Protein AF-A0A849H520-F1 (afdb_monomer_lite)

Structure (mmCIF, N/CA/C/O backbone):
data_AF-A0A849H520-F1
#
_entry.id   AF-A0A849H520-F1
#
loop_
_atom_site.group_PDB
_atom_site.id
_atom_site.type_symbol
_atom_site.label_atom_id
_atom_site.label_alt_id
_atom_site.label_comp_id
_atom_site.label_asym_id
_atom_site.label_entity_id
_atom_site.label_seq_id
_atom_site.pdbx_PDB_ins_code
_atom_site.Cartn_x
_atom_site.Cartn_y
_atom_site.Cartn_z
_atom_site.occupancy
_atom_site.B_iso_or_equiv
_atom_site.auth_seq_id
_atom_site.auth_comp_id
_atom_site.auth_asym_id
_atom_site.auth_atom_id
_atom_site.pdbx_PDB_model_num
ATOM 1 N N . MET A 1 1 ? 13.071 -22.993 13.156 1.00 39.66 1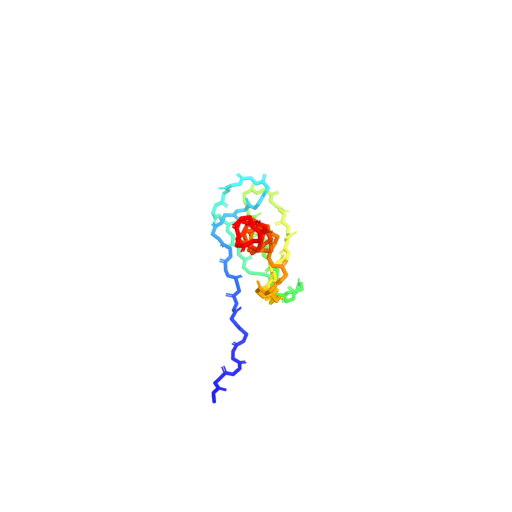 MET A N 1
ATOM 2 C CA . MET A 1 1 ? 11.917 -22.122 12.850 1.00 39.66 1 MET A CA 1
ATOM 3 C C . MET A 1 1 ? 12.290 -21.346 11.605 1.00 39.66 1 MET A C 1
ATOM 5 O O . MET A 1 1 ? 13.307 -20.672 11.646 1.00 39.66 1 MET A O 1
ATOM 9 N N . SER A 1 2 ? 11.600 -21.559 10.484 1.00 48.03 2 SER A N 1
ATOM 10 C CA . SER A 1 2 ? 11.989 -20.961 9.202 1.00 48.03 2 SER A CA 1
ATOM 11 C C . SER A 1 2 ? 11.810 -19.447 9.240 1.00 48.03 2 SER A C 1
ATOM 13 O O . SER A 1 2 ? 10.687 -18.963 9.366 1.00 48.03 2 SER A O 1
ATOM 15 N N . ASP A 1 3 ? 12.916 -18.717 9.106 1.00 56.84 3 ASP A N 1
ATOM 16 C CA . ASP A 1 3 ? 12.947 -17.281 8.818 1.00 56.84 3 ASP A CA 1
ATOM 17 C C . ASP A 1 3 ? 12.663 -17.063 7.323 1.00 56.84 3 ASP A C 1
ATOM 19 O O . ASP A 1 3 ? 13.467 -16.526 6.569 1.00 56.84 3 ASP A O 1
ATOM 23 N N . SER A 1 4 ? 11.528 -17.575 6.840 1.00 54.47 4 SER A N 1
ATOM 24 C CA . SER A 1 4 ? 10.999 -17.063 5.582 1.00 54.47 4 SER A CA 1
ATOM 25 C C . SER A 1 4 ? 10.392 -15.707 5.920 1.00 54.47 4 SER A C 1
ATOM 27 O O . SER A 1 4 ? 9.476 -15.662 6.753 1.00 54.47 4 SER A O 1
ATOM 29 N N . PRO A 1 5 ? 10.873 -14.603 5.318 1.00 59.12 5 PRO A N 1
ATOM 30 C CA . PRO A 1 5 ? 10.200 -13.330 5.469 1.00 59.12 5 PRO A CA 1
ATOM 31 C C . PRO A 1 5 ? 8.758 -13.567 5.059 1.00 59.12 5 PRO A C 1
ATOM 33 O O . PRO A 1 5 ? 8.499 -14.084 3.971 1.00 59.12 5 PRO A O 1
ATOM 36 N N . ARG A 1 6 ? 7.822 -13.252 5.954 1.00 57.94 6 ARG A N 1
ATOM 37 C CA . ARG A 1 6 ? 6.404 -13.260 5.607 1.00 57.94 6 ARG A CA 1
ATOM 38 C C . ARG A 1 6 ? 6.239 -12.222 4.502 1.00 57.94 6 ARG A C 1
ATOM 40 O O . ARG A 1 6 ? 6.219 -11.028 4.786 1.00 57.94 6 ARG A O 1
ATOM 47 N N . ALA A 1 7 ? 6.228 -12.671 3.250 1.00 64.94 7 ALA A N 1
ATOM 48 C CA . ALA A 1 7 ? 6.031 -11.798 2.110 1.00 64.94 7 ALA A CA 1
ATOM 49 C C . ALA A 1 7 ? 4.625 -11.210 2.229 1.00 64.94 7 ALA A C 1
ATOM 51 O O . ALA A 1 7 ? 3.637 -11.944 2.272 1.00 64.94 7 ALA A O 1
ATOM 52 N N . SER A 1 8 ? 4.542 -9.888 2.342 1.00 80.19 8 SER A N 1
ATOM 53 C CA . SER A 1 8 ? 3.258 -9.203 2.303 1.00 80.19 8 SER A CA 1
ATOM 54 C C . SER A 1 8 ? 2.817 -9.155 0.846 1.00 80.19 8 SER A C 1
ATOM 56 O O . SER A 1 8 ? 3.438 -8.467 0.036 1.00 80.19 8 SER A O 1
ATOM 58 N N . THR A 1 9 ? 1.799 -9.945 0.510 1.00 88.06 9 THR A N 1
ATOM 59 C CA . THR A 1 9 ? 1.209 -9.970 -0.832 1.00 88.06 9 THR A CA 1
ATOM 60 C C . THR A 1 9 ? 0.032 -8.992 -0.853 1.00 88.06 9 THR A C 1
ATOM 62 O O . THR A 1 9 ? -0.950 -9.239 -0.150 1.00 88.06 9 THR A O 1
ATOM 65 N N . PRO A 1 10 ? 0.119 -7.861 -1.576 1.00 93.19 10 PRO A N 1
ATOM 66 C CA . PRO A 1 10 ? -1.019 -6.974 -1.778 1.00 93.19 10 PRO A CA 1
ATOM 67 C C . PRO A 1 10 ? -2.055 -7.639 -2.694 1.00 93.19 10 PRO A C 1
ATOM 69 O O . PRO A 1 10 ? -1.691 -8.307 -3.655 1.00 93.19 10 PRO A O 1
ATOM 72 N N . TYR A 1 11 ? -3.341 -7.423 -2.410 1.00 95.56 11 TYR A N 1
ATOM 73 C CA . TYR A 1 11 ? -4.438 -7.886 -3.272 1.00 95.56 11 TYR A CA 1
ATOM 74 C C . TYR A 1 11 ? -4.898 -6.817 -4.275 1.00 95.56 11 TYR A C 1
ATOM 76 O O . TYR A 1 11 ? -5.332 -7.158 -5.363 1.00 95.56 11 TYR A O 1
ATOM 84 N N . TYR A 1 12 ? -4.759 -5.528 -3.936 1.00 97.56 12 TYR A N 1
ATOM 85 C CA . TYR A 1 12 ? -5.220 -4.410 -4.765 1.00 97.56 12 TYR A CA 1
ATOM 86 C C . TYR A 1 12 ? -4.139 -3.341 -4.911 1.00 97.56 12 TYR A C 1
ATOM 88 O O . TYR A 1 12 ? -3.424 -3.026 -3.952 1.00 97.56 12 TYR A O 1
ATOM 96 N N . CYS A 1 13 ? -4.032 -2.751 -6.102 1.00 97.56 13 CYS A N 1
ATOM 97 C CA . CYS A 1 13 ? -3.158 -1.613 -6.350 1.00 97.56 13 CYS A CA 1
ATOM 98 C C . CYS A 1 13 ? -3.621 -0.409 -5.510 1.00 97.56 13 CYS A C 1
ATOM 100 O O . CYS A 1 13 ? -4.756 0.040 -5.686 1.00 97.56 13 CYS A O 1
ATOM 102 N N . PRO A 1 14 ? -2.755 0.204 -4.680 1.00 97.19 14 PRO A N 1
ATOM 103 C CA . PRO A 1 14 ? 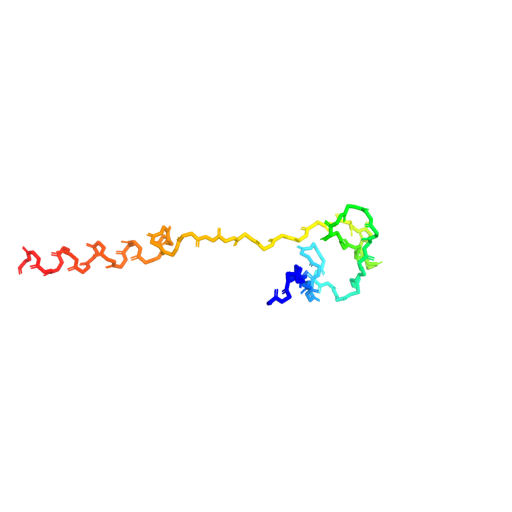-3.144 1.351 -3.854 1.00 97.19 14 PRO A CA 1
ATOM 104 C C . PRO A 1 14 ? -3.443 2.621 -4.670 1.00 97.19 14 PRO A C 1
ATOM 106 O O . PRO A 1 14 ? -3.891 3.615 -4.106 1.00 97.19 14 PRO A O 1
ATOM 109 N N . PHE A 1 15 ? -3.189 2.607 -5.984 1.00 97.94 15 PHE A N 1
ATOM 110 C CA . PHE A 1 15 ? -3.377 3.759 -6.866 1.00 97.94 15 PHE A CA 1
ATOM 111 C C . PHE A 1 15 ? -4.596 3.650 -7.789 1.00 97.94 15 PHE A C 1
ATOM 113 O O . PHE A 1 15 ? -5.206 4.674 -8.077 1.00 97.94 15 PHE A O 1
ATOM 120 N N . CYS A 1 16 ? -4.942 2.453 -8.278 1.00 98.19 16 CYS A N 1
ATOM 121 C CA . CYS A 1 16 ? -6.052 2.266 -9.226 1.00 98.19 16 CYS A CA 1
ATOM 122 C C . CYS A 1 16 ? -7.069 1.195 -8.815 1.00 98.19 16 CYS A C 1
ATOM 124 O O . CYS A 1 16 ? -8.015 0.975 -9.557 1.00 98.19 16 CYS A O 1
ATOM 126 N N . ALA A 1 17 ? -6.884 0.547 -7.659 1.00 98.00 17 ALA A N 1
ATOM 127 C CA . ALA A 1 17 ? -7.750 -0.513 -7.134 1.00 98.00 17 ALA A CA 1
ATOM 128 C C . ALA A 1 17 ? -7.867 -1.787 -8.000 1.00 98.00 17 ALA A C 1
ATOM 130 O O . ALA A 1 17 ? -8.693 -2.640 -7.705 1.00 98.00 17 ALA A O 1
ATOM 131 N N . GLU A 1 18 ? -7.012 -1.950 -9.011 1.00 98.44 18 GLU A N 1
ATOM 132 C CA . GLU A 1 18 ? -6.936 -3.170 -9.828 1.00 98.44 18 GLU A CA 1
ATOM 133 C C . GLU A 1 18 ? -6.122 -4.274 -9.141 1.00 98.44 18 GLU A C 1
ATOM 135 O O . GLU A 1 18 ? -5.238 -3.994 -8.325 1.00 98.44 18 GLU A O 1
ATOM 140 N N . GLU A 1 19 ? -6.386 -5.523 -9.519 1.00 97.94 19 GLU A N 1
ATOM 141 C CA . GLU A 1 19 ? -5.791 -6.729 -8.916 1.00 97.94 19 GLU A CA 1
ATOM 142 C C . GLU A 1 19 ? -4.607 -7.301 -9.723 1.00 97.94 19 GLU A C 1
ATOM 144 O O . GLU A 1 19 ? -3.935 -8.223 -9.264 1.00 97.94 19 GLU A O 1
ATOM 149 N N . ASP A 1 20 ? -4.311 -6.755 -10.912 1.00 97.50 20 ASP A N 1
ATOM 150 C CA . ASP A 1 20 ? -3.222 -7.221 -11.791 1.00 97.50 20 ASP A CA 1
ATOM 151 C C . ASP A 1 20 ? -1.840 -6.764 -11.279 1.00 97.50 20 ASP A C 1
ATOM 153 O O . ASP A 1 20 ? -1.220 -5.823 -11.799 1.00 97.50 20 ASP A O 1
ATOM 157 N N . LEU A 1 21 ? -1.407 -7.401 -10.185 1.00 97.44 21 LEU A N 1
ATOM 158 C CA . LEU A 1 21 ? -0.180 -7.132 -9.440 1.00 97.44 21 LEU A CA 1
ATOM 159 C C . LEU A 1 21 ? 0.834 -8.267 -9.594 1.00 97.44 21 LEU A C 1
ATOM 161 O O . LEU A 1 21 ? 0.515 -9.435 -9.373 1.00 97.44 21 LEU A O 1
ATOM 165 N N . TRP A 1 22 ? 2.083 -7.914 -9.891 1.00 96.00 22 TRP A N 1
ATOM 166 C CA . TRP A 1 22 ? 3.172 -8.876 -10.071 1.00 96.00 22 TRP A CA 1
ATOM 167 C C . TRP A 1 22 ? 4.398 -8.492 -9.243 1.00 96.00 22 TRP A C 1
ATO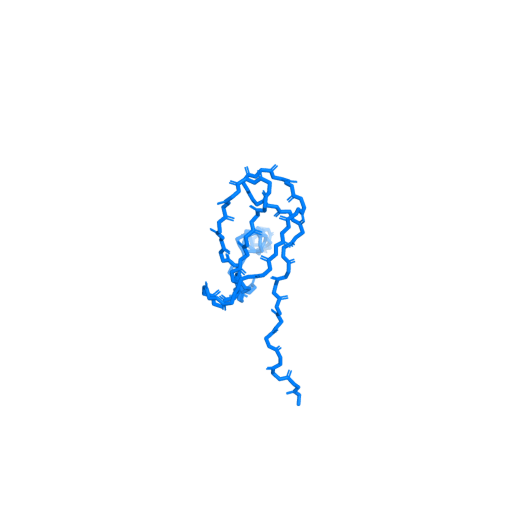M 169 O O . TRP A 1 22 ? 4.725 -7.307 -9.171 1.00 96.00 22 TRP A O 1
ATOM 179 N N . PRO A 1 23 ? 5.092 -9.458 -8.613 1.00 94.69 23 PRO A N 1
ATOM 180 C CA . PRO A 1 23 ? 6.330 -9.170 -7.905 1.00 94.69 23 PRO A CA 1
ATOM 181 C C . PRO A 1 23 ? 7.418 -8.773 -8.907 1.00 94.69 23 PRO A C 1
ATOM 183 O O . PRO A 1 23 ? 7.523 -9.366 -9.982 1.00 94.69 23 PRO A O 1
ATOM 186 N N . VAL A 1 2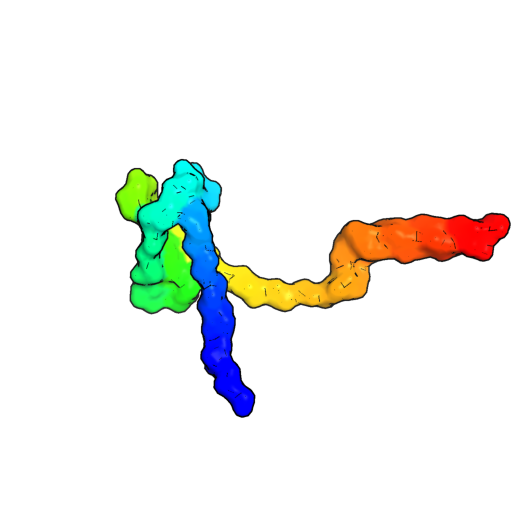4 ? 8.246 -7.798 -8.540 1.00 93.31 24 VAL A N 1
ATOM 187 C CA . VAL A 1 24 ? 9.454 -7.450 -9.303 1.00 93.31 24 VAL A CA 1
ATOM 188 C C . VAL A 1 24 ? 10.697 -7.920 -8.551 1.00 93.31 24 VAL A C 1
ATOM 190 O O . VAL A 1 24 ? 10.687 -8.000 -7.323 1.00 93.31 24 VAL A O 1
ATOM 193 N N . GLU A 1 25 ? 11.759 -8.246 -9.291 1.00 88.69 25 GLU A N 1
ATOM 194 C CA . GLU A 1 25 ? 12.996 -8.797 -8.718 1.00 88.69 25 GLU A CA 1
ATOM 195 C C . GLU A 1 25 ? 13.664 -7.800 -7.759 1.00 88.69 25 GLU A C 1
ATOM 197 O O . GLU A 1 25 ? 14.015 -8.147 -6.636 1.00 88.69 25 GLU A O 1
ATOM 202 N N . GLU A 1 26 ? 13.773 -6.535 -8.176 1.00 85.38 26 GLU A N 1
ATOM 203 C CA . GLU A 1 26 ? 14.377 -5.465 -7.386 1.00 85.38 26 GLU A CA 1
ATOM 204 C C . GLU A 1 26 ? 13.561 -4.164 -7.505 1.00 85.38 26 GLU A C 1
ATOM 206 O O . GLU A 1 26 ? 13.162 -3.789 -8.613 1.00 85.38 26 GLU A O 1
ATOM 211 N N . PRO A 1 27 ? 13.328 -3.438 -6.392 1.00 86.19 27 PRO A N 1
ATOM 212 C CA . PRO A 1 27 ? 13.792 -3.740 -5.036 1.00 86.19 27 PRO A CA 1
ATOM 213 C C . PRO A 1 27 ? 12.989 -4.862 -4.355 1.00 86.19 27 PRO A C 1
ATOM 215 O O . PRO A 1 27 ? 11.820 -5.081 -4.663 1.00 86.19 27 PRO A O 1
ATOM 218 N N . ARG A 1 28 ? 13.589 -5.547 -3.373 1.00 86.88 28 ARG A N 1
ATOM 219 C CA . ARG A 1 28 ? 12.895 -6.583 -2.586 1.00 86.88 28 ARG A CA 1
ATOM 220 C C . ARG A 1 28 ? 11.537 -6.092 -2.062 1.00 86.88 28 ARG A C 1
ATOM 222 O O . ARG A 1 28 ? 11.428 -4.998 -1.507 1.00 86.88 28 ARG A O 1
ATOM 229 N N . SER A 1 29 ? 10.521 -6.948 -2.175 1.00 90.38 29 SER A N 1
ATOM 230 C CA . SER A 1 29 ? 9.132 -6.658 -1.777 1.00 90.38 29 SER A CA 1
ATOM 231 C C . SER A 1 29 ? 8.432 -5.592 -2.630 1.00 90.38 29 SER A C 1
ATOM 233 O O . SER A 1 29 ? 7.427 -5.019 -2.193 1.00 90.38 29 SER A O 1
ATOM 235 N N . ALA A 1 30 ? 8.950 -5.304 -3.825 1.00 94.06 30 ALA A N 1
ATOM 236 C CA . ALA A 1 30 ? 8.284 -4.453 -4.793 1.00 94.06 30 ALA A CA 1
ATOM 237 C C . ALA A 1 30 ? 7.297 -5.221 -5.676 1.00 94.06 30 ALA A C 1
ATOM 239 O O . ALA A 1 30 ? 7.445 -6.415 -5.940 1.00 94.06 30 ALA A O 1
ATOM 240 N N . TRP A 1 31 ? 6.292 -4.483 -6.133 1.00 96.50 31 TRP A N 1
ATOM 241 C CA . TRP A 1 31 ? 5.189 -4.958 -6.949 1.00 96.50 31 TRP A CA 1
ATOM 242 C C . TRP A 1 31 ? 4.927 -3.972 -8.083 1.00 96.50 31 TRP A C 1
ATOM 244 O O . TRP A 1 31 ? 4.872 -2.762 -7.848 1.00 96.50 31 TRP A O 1
ATOM 254 N N . GLU A 1 32 ? 4.745 -4.483 -9.297 1.00 97.69 32 GLU A N 1
ATOM 255 C CA . GLU A 1 32 ? 4.229 -3.730 -10.439 1.00 97.69 32 GLU A CA 1
ATOM 256 C C . GLU A 1 32 ? 2.715 -3.930 -10.564 1.00 97.69 32 GLU A C 1
ATOM 258 O O . GLU A 1 32 ? 2.211 -5.041 -10.416 1.00 97.69 32 GLU A O 1
ATOM 263 N N . CYS A 1 33 ? 1.981 -2.858 -10.861 1.00 98.38 33 CYS A N 1
ATOM 264 C CA . CYS A 1 33 ? 0.601 -2.939 -11.325 1.00 98.38 33 CYS A CA 1
ATOM 265 C C . CYS A 1 33 ? 0.573 -2.793 -12.841 1.00 98.38 33 CYS A C 1
ATOM 267 O O . CYS A 1 33 ? 0.914 -1.730 -13.368 1.00 98.38 33 CYS A O 1
ATOM 269 N N . ARG A 1 34 ? 0.119 -3.827 -13.545 1.00 97.88 34 ARG A N 1
ATOM 270 C CA . ARG A 1 34 ? 0.092 -3.832 -15.015 1.00 97.88 34 ARG A CA 1
ATOM 271 C C . ARG A 1 34 ? -1.052 -3.015 -15.608 1.00 97.88 34 ARG A C 1
ATOM 273 O O . ARG A 1 34 ? -0.932 -2.547 -16.734 1.00 97.88 34 ARG A O 1
ATOM 280 N N . ALA A 1 35 ? -2.102 -2.745 -14.831 1.00 98.25 35 ALA A N 1
ATOM 281 C CA . ALA A 1 35 ? -3.205 -1.887 -15.261 1.00 98.25 35 ALA A CA 1
ATOM 282 C C . ALA A 1 35 ? -2.840 -0.390 -15.293 1.00 98.25 35 ALA A C 1
ATOM 284 O O . ALA A 1 35 ? -3.311 0.342 -16.161 1.00 98.25 35 ALA A O 1
ATOM 285 N N . CYS A 1 36 ? -1.998 0.087 -14.364 1.00 98.44 36 CYS A N 1
ATOM 286 C CA . CYS A 1 36 ? -1.648 1.513 -14.259 1.00 98.44 36 CYS A CA 1
ATOM 287 C C . CYS A 1 36 ? -0.141 1.823 -14.323 1.00 98.44 36 CYS A C 1
ATOM 289 O O . CYS A 1 36 ? 0.250 2.970 -14.086 1.00 98.44 36 CYS A O 1
ATOM 291 N N . ALA A 1 37 ? 0.686 0.816 -14.627 1.00 97.62 37 ALA A N 1
ATOM 292 C CA . ALA A 1 37 ? 2.140 0.883 -14.813 1.00 97.62 37 ALA A CA 1
ATOM 293 C C . ALA A 1 37 ? 2.939 1.469 -13.629 1.00 97.62 37 ALA A C 1
ATOM 295 O O . ALA A 1 37 ? 4.017 2.035 -13.815 1.00 97.62 37 ALA A O 1
ATOM 296 N N . ARG A 1 38 ? 2.424 1.361 -12.397 1.00 97.75 38 ARG A N 1
ATOM 297 C CA . ARG A 1 38 ? 3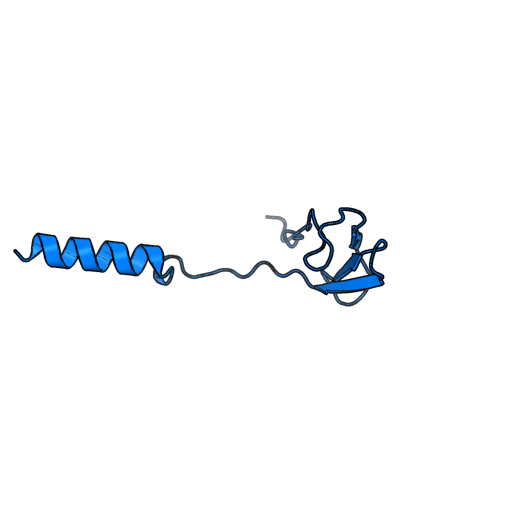.115 1.833 -11.183 1.00 97.75 38 ARG A CA 1
ATOM 298 C C . ARG A 1 38 ? 3.849 0.702 -10.485 1.00 97.75 38 ARG A C 1
ATOM 300 O O . ARG A 1 38 ? 3.319 -0.399 -10.377 1.00 97.75 38 ARG A O 1
ATOM 307 N N . VAL A 1 39 ? 5.014 1.030 -9.935 1.00 97.06 39 VAL A N 1
ATOM 308 C CA . VAL A 1 39 ? 5.799 0.150 -9.064 1.00 97.06 39 VAL A CA 1
ATOM 309 C C . VAL A 1 39 ? 5.788 0.715 -7.645 1.00 97.06 39 VAL A C 1
ATOM 311 O O . VAL A 1 39 ? 5.959 1.920 -7.455 1.00 97.06 39 VAL A O 1
ATOM 314 N N . PHE A 1 40 ? 5.568 -0.139 -6.648 1.00 96.06 40 PHE A N 1
ATOM 315 C CA . PHE A 1 40 ? 5.543 0.237 -5.231 1.00 96.06 40 PHE A CA 1
ATOM 316 C C . PHE A 1 40 ? 6.117 -0.875 -4.351 1.00 96.06 40 PHE A C 1
ATOM 318 O O . PHE A 1 40 ? 6.146 -2.030 -4.759 1.00 96.06 40 PHE A O 1
ATOM 325 N N . THR A 1 41 ? 6.570 -0.543 -3.139 1.00 94.12 41 THR A N 1
ATOM 326 C CA . THR A 1 41 ? 7.089 -1.522 -2.169 1.00 94.12 41 THR A CA 1
ATOM 327 C C . THR A 1 41 ? 6.101 -1.754 -1.034 1.00 94.12 41 THR A C 1
ATOM 329 O O . THR A 1 41 ? 5.441 -0.823 -0.572 1.00 94.12 41 THR A O 1
ATOM 332 N N . VAL A 1 42 ? 5.999 -3.000 -0.565 1.00 91.00 42 VAL A N 1
ATOM 333 C CA . VAL A 1 42 ? 5.172 -3.363 0.593 1.00 91.00 42 VAL A CA 1
ATOM 334 C C . VAL A 1 42 ? 6.069 -3.885 1.707 1.00 91.00 42 VAL A C 1
ATOM 336 O O . VAL A 1 42 ? 6.859 -4.806 1.512 1.00 91.00 42 VAL A O 1
ATOM 339 N N . GLN A 1 43 ? 5.939 -3.309 2.899 1.00 87.06 43 GLN A N 1
ATOM 340 C CA . GLN A 1 43 ? 6.715 -3.699 4.073 1.00 87.06 43 GLN A CA 1
ATOM 341 C C . GLN A 1 43 ? 5.780 -3.931 5.255 1.00 87.06 43 GLN A C 1
ATOM 343 O O . GLN A 1 43 ? 4.936 -3.092 5.566 1.00 87.06 43 GLN A O 1
ATOM 348 N N . LEU A 1 44 ? 5.940 -5.071 5.926 1.00 85.62 44 LEU A N 1
ATOM 349 C CA . LEU A 1 44 ? 5.247 -5.341 7.179 1.00 85.62 44 LEU A CA 1
ATOM 350 C C . LEU A 1 44 ? 6.057 -4.739 8.331 1.00 85.62 44 LEU A C 1
ATOM 352 O O . LEU A 1 44 ? 7.073 -5.301 8.740 1.00 85.62 44 LEU A O 1
ATOM 356 N N . ALA A 1 45 ? 5.602 -3.606 8.859 1.00 85.12 45 ALA A N 1
ATOM 357 C CA . ALA A 1 45 ? 6.180 -3.012 10.057 1.00 85.12 45 ALA A CA 1
ATOM 358 C C . ALA A 1 45 ? 5.560 -3.635 11.314 1.00 85.12 45 ALA A C 1
ATOM 360 O O . ALA A 1 45 ? 4.338 -3.717 11.449 1.00 85.12 45 ALA A O 1
ATOM 361 N N . ARG A 1 46 ? 6.401 -4.046 12.268 1.00 84.69 46 ARG A N 1
ATOM 362 C CA . ARG A 1 46 ? 5.940 -4.310 13.634 1.00 84.69 46 ARG A CA 1
ATOM 363 C C . ARG A 1 46 ? 5.637 -2.969 14.297 1.00 84.69 46 ARG A C 1
ATOM 365 O O . ARG A 1 46 ? 6.484 -2.083 14.283 1.00 84.69 46 ARG A O 1
ATOM 372 N N . VAL A 1 47 ? 4.479 -2.866 14.935 1.00 85.75 47 VAL A N 1
ATOM 373 C CA . VAL A 1 47 ? 4.157 -1.770 15.855 1.00 85.75 47 VAL A CA 1
ATOM 374 C C . VAL A 1 47 ? 4.141 -2.294 17.287 1.00 85.75 47 VAL A C 1
ATOM 376 O O . VAL A 1 47 ? 3.762 -3.446 17.519 1.00 85.75 47 VAL A O 1
ATOM 379 N N . ASP A 1 48 ? 4.577 -1.471 18.241 1.00 87.56 48 ASP A N 1
ATOM 380 C CA . ASP A 1 48 ? 4.349 -1.752 19.658 1.00 87.56 48 ASP A CA 1
ATOM 381 C C . ASP A 1 48 ? 2.860 -1.563 19.951 1.00 87.56 48 ASP A C 1
ATOM 383 O O . ASP A 1 48 ? 2.298 -0.484 19.750 1.00 87.56 48 ASP A O 1
ATOM 387 N N . THR A 1 49 ? 2.209 -2.622 20.419 1.00 83.62 49 THR A N 1
ATOM 388 C CA . THR A 1 49 ? 0.779 -2.609 20.722 1.00 83.62 49 THR A CA 1
ATOM 389 C C . THR A 1 49 ? 0.412 -1.626 21.830 1.00 83.62 49 THR A C 1
ATOM 391 O O . THR A 1 49 ? -0.712 -1.128 21.818 1.00 83.62 49 THR A O 1
ATOM 394 N N . ALA A 1 50 ? 1.341 -1.305 22.738 1.00 84.56 50 ALA A N 1
ATOM 395 C CA . ALA A 1 50 ? 1.140 -0.281 23.765 1.00 84.56 50 ALA A CA 1
ATOM 396 C C . ALA A 1 50 ? 1.065 1.139 23.176 1.00 84.56 50 ALA A C 1
ATOM 398 O O . ALA A 1 50 ? 0.529 2.043 23.800 1.00 84.56 50 ALA A O 1
ATOM 399 N N . SER A 1 51 ? 1.564 1.342 21.953 1.00 82.94 51 SER A N 1
ATOM 400 C CA . SER A 1 51 ? 1.553 2.641 21.268 1.00 82.94 51 SER A CA 1
ATOM 401 C C . SER A 1 51 ? 0.392 2.821 20.288 1.00 82.94 51 SER A C 1
ATOM 403 O O . SER A 1 51 ? 0.317 3.846 19.611 1.00 82.94 51 SER A O 1
ATOM 405 N N . ILE A 1 52 ? -0.518 1.845 20.179 1.00 88.50 52 ILE A N 1
ATOM 406 C CA . ILE A 1 52 ? -1.673 1.950 19.282 1.00 88.50 52 ILE A CA 1
ATOM 407 C C . ILE A 1 52 ? -2.568 3.087 19.796 1.00 88.50 52 ILE A C 1
ATOM 409 O O . ILE A 1 52 ? -3.139 2.938 20.877 1.00 88.50 52 ILE A O 1
ATOM 413 N N . PRO A 1 53 ? -2.765 4.185 19.035 1.00 85.44 53 PRO A N 1
ATOM 414 C CA . PRO A 1 53 ? -3.469 5.365 19.543 1.00 85.44 53 PRO A CA 1
ATOM 415 C C . PRO A 1 53 ? -4.874 5.060 20.076 1.00 85.44 53 PRO A C 1
ATOM 417 O O . PRO A 1 53 ? -5.287 5.619 21.087 1.00 85.44 53 PRO A O 1
ATOM 420 N N . GLY A 1 54 ? -5.584 4.125 19.432 1.00 85.94 54 GLY A N 1
ATOM 421 C CA . GLY A 1 54 ? -6.895 3.665 19.891 1.00 85.94 54 GLY A CA 1
ATOM 422 C C . GLY A 1 54 ? -6.864 2.983 21.263 1.00 85.94 54 GLY A C 1
ATOM 423 O O . GLY A 1 54 ? -7.735 3.256 22.079 1.00 85.94 54 GLY A O 1
ATOM 424 N N . ARG A 1 55 ? -5.844 2.158 21.551 1.00 83.44 55 ARG A N 1
ATOM 425 C CA . ARG A 1 55 ? -5.696 1.495 22.861 1.00 83.44 55 ARG A CA 1
ATOM 426 C C . ARG A 1 55 ? -5.297 2.482 23.954 1.00 83.44 55 ARG A C 1
ATOM 428 O O . ARG A 1 55 ? -5.890 2.459 25.022 1.00 83.44 55 ARG A O 1
ATOM 435 N N . VAL A 1 56 ? -4.358 3.386 23.662 1.00 84.69 56 VAL A N 1
ATOM 436 C CA . VAL A 1 56 ? -3.910 4.416 24.619 1.00 84.69 56 VAL A CA 1
ATOM 437 C C . VAL A 1 56 ? -5.071 5.323 25.042 1.00 84.69 56 VAL A C 1
ATOM 439 O O . VAL A 1 56 ? -5.210 5.659 26.217 1.00 84.69 56 VAL A O 1
ATOM 442 N N . ALA A 1 57 ? -5.930 5.716 24.095 1.00 84.12 57 ALA A N 1
ATOM 443 C CA . ALA A 1 57 ? -7.105 6.529 24.395 1.00 84.12 57 ALA A CA 1
ATOM 444 C C . ALA A 1 57 ? -8.114 5.789 25.292 1.00 84.12 57 ALA A C 1
ATOM 446 O O . ALA A 1 57 ? -8.668 6.393 26.208 1.00 84.12 57 ALA A O 1
ATOM 447 N N . GLU A 1 58 ? -8.334 4.494 25.052 1.00 83.38 58 GLU A N 1
ATOM 448 C CA . GLU A 1 58 ? -9.208 3.645 25.870 1.00 83.38 58 GLU A CA 1
ATOM 449 C C . GLU A 1 58 ? -8.673 3.483 27.303 1.00 83.38 58 GLU A C 1
ATOM 451 O O . GLU A 1 58 ? -9.414 3.714 28.259 1.00 83.38 58 GLU A O 1
ATOM 456 N N . GLU A 1 59 ? -7.381 3.181 27.463 1.00 82.75 59 GLU A N 1
ATOM 457 C CA . GLU A 1 59 ? -6.712 3.072 28.770 1.00 82.75 59 GLU A CA 1
ATOM 458 C C . GLU A 1 59 ? -6.844 4.372 29.580 1.00 82.75 59 GLU A C 1
ATOM 460 O O . GLU A 1 59 ? -7.274 4.344 30.734 1.00 82.75 59 GLU A O 1
ATOM 465 N N . ALA A 1 60 ? -6.603 5.530 28.957 1.00 85.81 60 ALA A N 1
ATOM 466 C CA . ALA A 1 60 ? -6.734 6.828 29.619 1.00 85.81 60 ALA A CA 1
ATOM 467 C C . ALA A 1 60 ? -8.180 7.155 30.049 1.00 85.81 60 ALA A C 1
ATOM 469 O O . ALA A 1 60 ? -8.386 7.851 31.046 1.00 85.81 60 ALA A O 1
ATOM 470 N N . LEU A 1 61 ? -9.193 6.698 29.303 1.00 86.88 61 LEU A N 1
ATOM 471 C CA . LEU A 1 61 ? -10.605 6.866 29.672 1.00 86.88 61 LEU A CA 1
ATOM 472 C C . LEU A 1 61 ? -10.983 5.972 30.861 1.00 86.88 61 LEU A C 1
ATOM 474 O O . LEU A 1 61 ? -11.677 6.433 31.770 1.00 86.88 61 LEU A O 1
ATOM 478 N N . LEU A 1 62 ? -10.494 4.729 30.882 1.00 86.31 62 LEU A N 1
ATOM 479 C CA . LEU A 1 62 ? -10.685 3.792 31.994 1.00 86.31 62 LEU A CA 1
ATOM 480 C C . LEU A 1 62 ? -10.027 4.305 33.284 1.00 86.31 62 LEU A C 1
ATOM 482 O O . LEU A 1 62 ? -10.660 4.299 34.340 1.00 86.31 62 LEU A O 1
ATOM 486 N N . GLU A 1 63 ? -8.796 4.818 33.201 1.00 87.56 63 GLU A N 1
ATOM 487 C CA . GLU A 1 63 ? -8.087 5.414 34.341 1.00 87.56 63 GLU A CA 1
ATOM 488 C C . GLU A 1 63 ? -8.839 6.616 34.926 1.00 87.56 63 GLU A C 1
ATOM 490 O O . GLU A 1 63 ? -8.990 6.715 36.143 1.00 87.56 63 GLU A O 1
ATOM 495 N N . LYS A 1 64 ? -9.364 7.508 34.075 1.00 85.19 64 LYS A N 1
ATOM 496 C CA . LYS A 1 64 ? -10.157 8.672 34.513 1.00 85.19 64 LYS A CA 1
ATOM 497 C C . LYS A 1 64 ? -11.473 8.263 35.177 1.00 85.19 64 LYS A C 1
ATOM 499 O O . LYS A 1 64 ? -11.864 8.885 36.158 1.00 85.19 64 LYS A O 1
ATOM 504 N N . GLY A 1 65 ? -12.146 7.231 34.662 1.00 78.88 65 GLY A N 1
ATOM 505 C CA . GLY A 1 65 ? -13.388 6.708 35.241 1.00 78.88 65 GLY A CA 1
ATOM 506 C C . GLY A 1 65 ? -13.185 5.992 36.579 1.00 78.88 65 GLY A C 1
ATOM 507 O O . GLY A 1 65 ? -14.051 6.065 37.441 1.00 78.88 65 GLY A O 1
ATOM 508 N N . SER A 1 66 ? -12.033 5.345 36.779 1.00 77.38 66 SER A N 1
ATOM 509 C CA . SER A 1 66 ? -11.672 4.695 38.049 1.00 77.38 66 SER A CA 1
ATOM 510 C C . SER A 1 66 ? -11.247 5.677 39.148 1.00 77.38 66 SER A C 1
ATOM 512 O O . SER A 1 66 ? -11.164 5.282 40.310 1.00 77.38 66 SER A O 1
ATOM 514 N N . GLN A 1 67 ? -10.911 6.917 38.790 1.00 68.69 67 GLN A N 1
ATOM 515 C CA . GLN A 1 67 ? -10.484 7.970 39.720 1.00 68.69 67 GLN A CA 1
ATOM 516 C C . GLN A 1 67 ? -11.649 8.867 40.182 1.00 68.69 67 GLN A C 1
ATOM 518 O O . GLN A 1 67 ? -11.408 9.845 40.892 1.00 68.69 67 GLN A O 1
ATOM 523 N N . SER A 1 68 ? -12.886 8.547 39.778 1.00 57.88 68 SER A N 1
ATOM 524 C CA . SER A 1 68 ? -14.114 9.278 40.112 1.00 57.88 68 SER A CA 1
ATOM 525 C C . SER A 1 68 ? -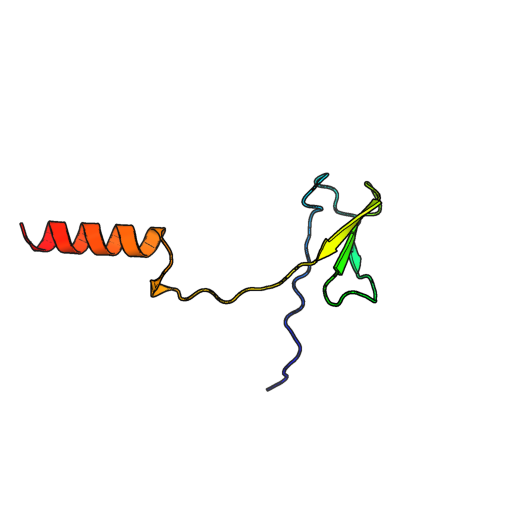15.019 8.519 41.074 1.00 57.88 68 SER A C 1
ATOM 527 O O . SER A 1 68 ? -14.956 7.273 41.121 1.00 57.88 68 SER A O 1
#

Sequence (68 aa):
MSDSPRASTPYYCPFCAEEDLWPVEEPRSAWECRACARVFTVQLARVDTASIPGRVAEEALLEKGSQS

pLDDT: mean 86.06, std 13.28, range [39.66, 98.44]

Secondary structure (DSSP, 8-state):
----------SS-TTT----EEE-SSSTTEEEETTTTEEEE-------GGG-HHHHHHHHHHHHHHT-

Organism: NCBI:txid2730921

Radius of gyration: 19.2 Å; chains: 1; bounding box: 28×31×55 Å

Foldseek 3Di:
DDPPPPQDDDQADPPPRDRQWDDDPPPPQWIARPVVGDIDHDDDDDDDPCPPPVVVVVVVVVVVVVVD